Protein AF-A0A1G3A6N7-F1 (afdb_monomer_lite)

pLDDT: mean 84.18, std 9.62, range [48.09, 94.0]

Radius of gyration: 10.63 Å; chains: 1; bounding box: 23×19×27 Å

Sequence (61 aa):
MRKQAVFALSQAPAERGVDALIKTARSPADRGAQKEAIFWLGQTGDPRAVDTLAEMAKISK

Secondary structure (DSSP, 8-state):
-HHHHHHHHHTS-HHHHHHHHHHHHT-TT-HHHHHHHHHHHHHH--HHHHHHHHHHHHHT-

Foldseek 3Di:
DLLVVLVVLLVPDLVRSLVVLLVQLPDPPDPVSNVSSLVSLVVSPDPVSVVSNVVVVVVVD

Structure (mmCIF, N/CA/C/O backbone):
data_AF-A0A1G3A6N7-F1
#
_entry.id   AF-A0A1G3A6N7-F1
#
loop_
_atom_site.group_PDB
_atom_site.id
_atom_site.type_symbol
_atom_site.label_atom_id
_atom_site.label_alt_id
_atom_site.label_comp_id
_atom_site.label_asym_id
_atom_site.label_entity_id
_atom_site.label_seq_id
_atom_site.pdbx_PDB_ins_code
_atom_site.Cartn_x
_atom_site.Cartn_y
_atom_site.Cartn_z
_atom_site.occupancy
_atom_site.B_iso_or_equiv
_atom_site.auth_seq_id
_atom_site.auth_comp_id
_atom_site.auth_asym_id
_atom_site.auth_atom_id
_atom_site.pdbx_PDB_model_num
ATOM 1 N N . MET A 1 1 ? 12.785 8.417 -11.368 1.00 65.56 1 MET A N 1
ATOM 2 C CA . MET A 1 1 ? 11.941 7.500 -12.162 1.00 65.56 1 MET A CA 1
ATOM 3 C C . MET A 1 1 ? 10.958 6.702 -11.311 1.00 65.56 1 MET A C 1
ATOM 5 O O . MET A 1 1 ? 9.783 7.022 -11.368 1.00 65.56 1 MET A O 1
ATOM 9 N N . ARG A 1 2 ? 11.375 5.734 -10.474 1.00 71.50 2 ARG A N 1
ATOM 10 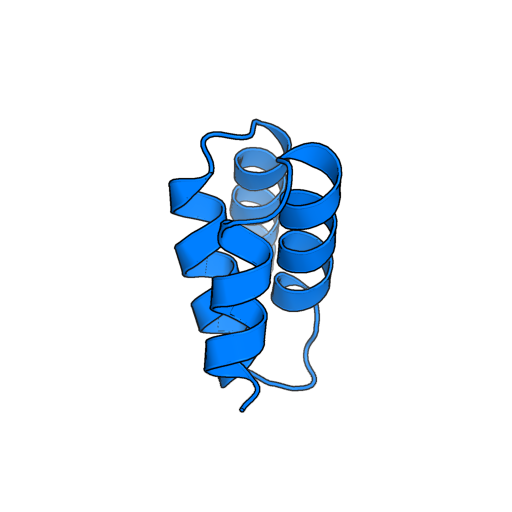C CA . ARG A 1 2 ? 10.411 4.919 -9.692 1.00 71.50 2 ARG A CA 1
ATOM 11 C C . ARG A 1 2 ? 9.517 5.734 -8.750 1.00 71.50 2 ARG A C 1
ATOM 13 O O . ARG A 1 2 ? 8.322 5.499 -8.726 1.00 71.50 2 ARG A O 1
ATOM 20 N N . LYS A 1 3 ? 10.067 6.752 -8.084 1.00 73.31 3 LYS A N 1
ATOM 21 C CA . LYS A 1 3 ? 9.296 7.671 -7.232 1.00 73.31 3 LYS A CA 1
ATOM 22 C C . LYS A 1 3 ? 8.137 8.368 -7.956 1.00 73.31 3 LYS A C 1
ATOM 24 O O . LYS A 1 3 ? 6.979 8.276 -7.574 1.00 73.31 3 LYS A O 1
ATOM 29 N N . GLN A 1 4 ? 8.446 8.958 -9.111 1.00 77.50 4 GLN A N 1
ATOM 30 C CA . GLN A 1 4 ? 7.459 9.604 -9.984 1.00 77.50 4 GLN A CA 1
ATOM 31 C C . GLN A 1 4 ? 6.388 8.625 -10.484 1.00 77.50 4 GLN A C 1
ATOM 33 O O . GLN A 1 4 ? 5.234 9.012 -10.623 1.00 77.50 4 GLN A O 1
ATOM 38 N N . ALA A 1 5 ? 6.747 7.358 -10.718 1.00 77.81 5 ALA A N 1
ATOM 39 C CA . ALA A 1 5 ? 5.777 6.330 -11.084 1.00 77.81 5 ALA A CA 1
ATOM 40 C C . ALA A 1 5 ? 4.815 6.013 -9.926 1.00 77.81 5 ALA A C 1
ATOM 42 O O . ALA A 1 5 ? 3.618 5.891 -10.157 1.00 77.81 5 ALA A O 1
ATOM 43 N N . VAL A 1 6 ? 5.305 5.944 -8.683 1.00 75.44 6 VAL A N 1
ATOM 44 C CA . VAL A 1 6 ? 4.454 5.732 -7.499 1.00 75.44 6 VAL A CA 1
ATOM 45 C C . VAL A 1 6 ? 3.499 6.912 -7.285 1.00 75.44 6 VAL A C 1
ATOM 47 O O . VAL A 1 6 ? 2.316 6.700 -7.037 1.00 75.44 6 VAL A O 1
ATOM 50 N N . PHE A 1 7 ? 3.969 8.146 -7.475 1.00 79.19 7 PHE A N 1
ATOM 51 C CA . PHE A 1 7 ? 3.106 9.330 -7.445 1.00 79.19 7 PHE A CA 1
ATOM 52 C C . PHE A 1 7 ? 2.056 9.342 -8.570 1.00 79.19 7 PHE A C 1
ATOM 54 O O . PHE A 1 7 ? 0.911 9.729 -8.365 1.00 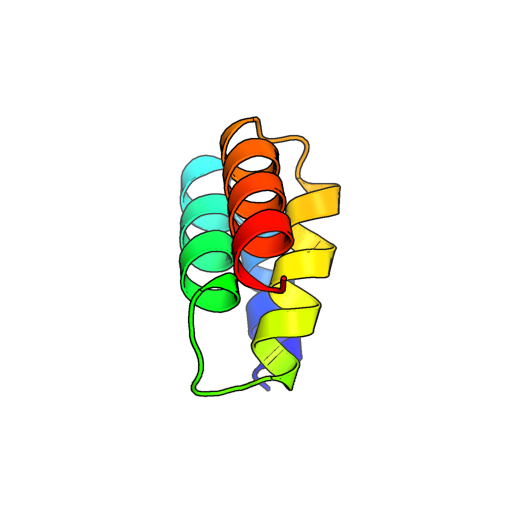79.19 7 PHE A O 1
ATOM 61 N N . ALA A 1 8 ? 2.403 8.891 -9.776 1.00 79.94 8 ALA A N 1
ATOM 62 C CA . ALA A 1 8 ? 1.420 8.772 -10.852 1.00 79.94 8 ALA A CA 1
ATOM 63 C C . ALA A 1 8 ? 0.319 7.748 -10.513 1.00 79.94 8 ALA A C 1
ATOM 65 O O . ALA A 1 8 ? -0.845 7.970 -10.839 1.00 79.94 8 ALA A O 1
ATOM 66 N N . LEU A 1 9 ? 0.664 6.660 -9.813 1.00 75.12 9 LEU A N 1
ATOM 67 C CA . LEU A 1 9 ? -0.308 5.666 -9.345 1.00 75.12 9 LEU A CA 1
ATOM 68 C C . LEU A 1 9 ? -1.265 6.229 -8.290 1.00 75.12 9 LEU A C 1
ATOM 70 O O . LEU A 1 9 ? -2.438 5.867 -8.304 1.00 75.12 9 LEU A O 1
ATOM 74 N N . SER A 1 10 ? -0.813 7.137 -7.421 1.00 70.94 10 SER A N 1
ATOM 75 C CA . SER A 1 10 ? -1.692 7.770 -6.427 1.00 70.94 10 SER A CA 1
ATOM 76 C C . SER A 1 10 ? -2.704 8.743 -7.038 1.00 70.94 10 SER A C 1
ATOM 78 O O . SER A 1 10 ? -3.702 9.053 -6.401 1.00 70.94 10 SER A O 1
ATOM 80 N N . GLN A 1 11 ? -2.460 9.223 -8.260 1.00 80.81 11 GLN A N 1
ATOM 81 C CA . GLN A 1 11 ? -3.381 10.091 -9.004 1.00 80.81 11 GLN A CA 1
ATOM 82 C C . GLN A 1 11 ? -4.302 9.320 -9.964 1.00 80.81 11 GLN A C 1
ATOM 84 O O . GLN A 1 11 ? -5.182 9.911 -10.588 1.00 80.81 11 GLN A O 1
ATOM 89 N N . ALA A 1 12 ? -4.096 8.010 -10.120 1.00 78.50 12 ALA A N 1
ATOM 90 C CA . ALA A 1 12 ? -4.929 7.166 -10.967 1.00 78.50 12 ALA A CA 1
ATOM 91 C C . ALA A 1 12 ? -6.309 6.917 -10.322 1.00 78.50 12 ALA A C 1
ATOM 93 O O . ALA A 1 12 ? -6.455 7.061 -9.107 1.00 78.50 12 ALA A O 1
ATOM 94 N N . PRO A 1 13 ? -7.328 6.496 -11.102 1.00 78.44 13 PRO A N 1
ATOM 95 C CA . PRO A 1 13 ? -8.624 6.108 -10.552 1.00 78.44 13 PRO A CA 1
ATOM 96 C C . PRO A 1 13 ? -8.470 5.124 -9.386 1.00 78.44 13 PRO A C 1
ATOM 98 O O . PRO A 1 13 ? -7.720 4.150 -9.504 1.00 78.44 13 PRO A O 1
ATOM 101 N N . ALA A 1 14 ? -9.186 5.391 -8.290 1.00 68.75 14 ALA A N 1
ATOM 102 C CA . ALA A 1 14 ? -8.945 4.799 -6.973 1.00 68.75 14 ALA A CA 1
ATOM 103 C C . ALA A 1 14 ? -8.817 3.266 -6.990 1.00 68.75 14 ALA A C 1
ATOM 105 O O . ALA A 1 14 ? -7.890 2.733 -6.387 1.00 68.75 14 ALA A O 1
ATOM 106 N N . GLU A 1 15 ? -9.661 2.554 -7.744 1.00 73.88 15 GLU A N 1
ATOM 107 C CA . GLU A 1 15 ? -9.554 1.094 -7.881 1.00 73.88 15 GLU A CA 1
ATOM 108 C C . GLU A 1 15 ? -8.166 0.642 -8.351 1.00 73.88 15 GLU A C 1
ATOM 110 O O . GLU A 1 15 ? -7.499 -0.123 -7.658 1.00 73.88 15 GLU A O 1
ATOM 115 N N . ARG A 1 16 ? -7.703 1.157 -9.497 1.00 79.25 16 ARG A N 1
ATOM 116 C CA . ARG A 1 16 ? -6.448 0.724 -10.133 1.00 79.25 16 ARG A CA 1
ATOM 117 C C . ARG A 1 16 ? -5.207 1.319 -9.469 1.00 79.25 16 ARG A C 1
ATOM 119 O O . ARG A 1 16 ? -4.161 0.670 -9.449 1.00 79.25 16 ARG A O 1
ATOM 126 N N . GLY A 1 17 ? -5.311 2.539 -8.943 1.00 87.50 17 GLY A N 1
ATOM 127 C CA . GLY A 1 17 ? -4.218 3.206 -8.235 1.00 87.50 17 GLY A CA 1
ATOM 128 C C . GLY A 1 17 ? -3.873 2.505 -6.923 1.00 87.50 17 GLY A C 1
ATOM 129 O O . GLY A 1 17 ? -2.710 2.177 -6.683 1.00 87.50 17 GLY A O 1
ATOM 130 N N . VAL A 1 18 ? -4.890 2.195 -6.112 1.00 90.94 18 VAL A N 1
ATOM 131 C CA . VAL A 1 18 ? -4.715 1.535 -4.809 1.00 90.94 18 VAL A CA 1
ATOM 132 C C . VAL A 1 18 ? -4.131 0.132 -4.975 1.00 90.94 18 VAL A C 1
ATOM 134 O O . VAL A 1 18 ? -3.156 -0.190 -4.298 1.00 90.94 18 VAL A O 1
ATOM 137 N N . ASP A 1 19 ? -4.620 -0.671 -5.923 1.00 91.88 19 ASP A N 1
ATOM 138 C CA . ASP A 1 19 ? -4.094 -2.027 -6.153 1.00 91.88 19 ASP A CA 1
ATOM 139 C C . ASP A 1 19 ? -2.606 -2.019 -6.542 1.00 91.88 19 ASP A C 1
ATOM 141 O O . ASP A 1 19 ? -1.802 -2.825 -6.057 1.00 91.88 19 ASP A O 1
ATOM 145 N N . ALA A 1 20 ? -2.205 -1.070 -7.390 1.00 90.62 20 ALA A N 1
ATOM 146 C CA . ALA A 1 20 ? -0.816 -0.921 -7.807 1.00 90.62 20 ALA A CA 1
ATOM 147 C C . ALA A 1 20 ? 0.089 -0.440 -6.658 1.00 90.62 20 ALA A C 1
ATOM 149 O O . ALA A 1 20 ? 1.230 -0.907 -6.525 1.00 90.62 20 ALA A O 1
ATOM 150 N N . LEU A 1 21 ? -0.415 0.450 -5.798 1.00 91.69 21 LEU A N 1
ATOM 151 C CA . LEU A 1 21 ? 0.283 0.884 -4.590 1.00 91.69 21 LEU A CA 1
ATOM 152 C C . LEU A 1 21 ? 0.426 -0.264 -3.577 1.00 91.69 21 LEU A C 1
ATOM 154 O O . LEU A 1 21 ? 1.528 -0.473 -3.072 1.00 91.69 21 LEU A O 1
ATOM 158 N N . ILE A 1 22 ? -0.620 -1.070 -3.351 1.00 94.00 22 ILE A N 1
ATOM 159 C CA . ILE A 1 22 ? -0.574 -2.268 -2.488 1.00 94.00 22 ILE A CA 1
ATOM 160 C C . ILE A 1 22 ? 0.498 -3.242 -2.985 1.00 94.00 22 ILE A C 1
ATOM 162 O O . ILE A 1 22 ? 1.356 -3.680 -2.212 1.00 94.00 22 ILE A O 1
ATOM 166 N N . LYS A 1 23 ? 0.506 -3.5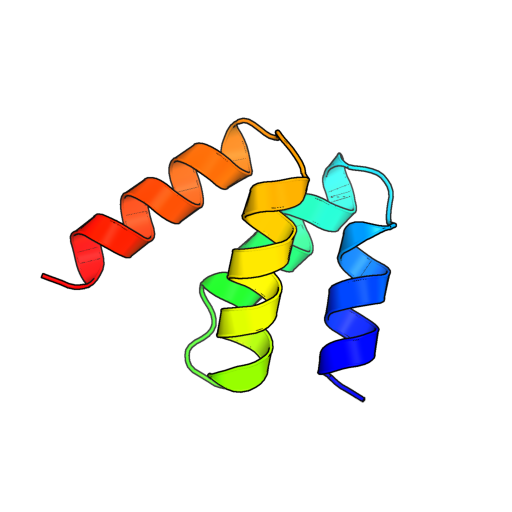46 -4.288 1.00 92.75 23 LYS A N 1
ATOM 167 C CA . LYS A 1 23 ? 1.518 -4.425 -4.892 1.00 92.75 23 LYS A CA 1
ATOM 168 C C . LYS A 1 23 ? 2.935 -3.884 -4.691 1.00 92.75 23 LYS A C 1
ATOM 170 O O . LYS A 1 23 ? 3.854 -4.649 -4.403 1.00 92.75 23 LYS A O 1
ATOM 175 N N . THR A 1 24 ? 3.112 -2.572 -4.829 1.00 92.12 24 THR A N 1
ATOM 176 C CA . THR A 1 24 ? 4.416 -1.919 -4.655 1.00 92.12 24 THR A CA 1
ATOM 177 C C . THR A 1 24 ? 4.861 -1.934 -3.190 1.00 92.12 24 THR A C 1
ATOM 179 O O . THR A 1 24 ? 6.021 -2.234 -2.915 1.00 92.12 24 THR A O 1
ATOM 182 N N . ALA A 1 25 ? 3.948 -1.701 -2.244 1.00 92.00 25 ALA A N 1
ATOM 183 C CA . ALA A 1 25 ? 4.230 -1.728 -0.809 1.00 92.00 25 ALA A CA 1
ATOM 184 C C . ALA A 1 25 ? 4.640 -3.127 -0.306 1.00 92.00 25 ALA A C 1
ATOM 186 O O . ALA A 1 25 ? 5.491 -3.246 0.579 1.00 92.00 25 ALA A O 1
ATOM 187 N N . ARG A 1 26 ? 4.096 -4.198 -0.898 1.00 90.69 26 ARG A N 1
ATOM 188 C CA . ARG A 1 26 ? 4.454 -5.589 -0.558 1.00 90.69 26 ARG A CA 1
ATOM 189 C C . ARG A 1 26 ? 5.736 -6.089 -1.240 1.00 90.69 26 ARG A C 1
ATOM 191 O O . ARG A 1 26 ? 6.203 -7.179 -0.921 1.00 90.69 26 ARG A O 1
ATOM 198 N N . SER A 1 27 ? 6.317 -5.329 -2.170 1.00 86.19 27 SER A N 1
ATOM 199 C CA . SER A 1 27 ? 7.494 -5.766 -2.927 1.00 86.19 27 SER A CA 1
ATOM 200 C C . SER A 1 27 ? 8.800 -5.565 -2.138 1.00 86.19 27 SER A C 1
ATOM 202 O O . SER A 1 27 ? 9.122 -4.431 -1.780 1.00 86.19 27 SER A O 1
ATOM 204 N N . PRO A 1 28 ? 9.618 -6.617 -1.922 1.00 75.19 28 PRO A N 1
ATOM 205 C CA . PRO A 1 28 ? 10.897 -6.503 -1.213 1.00 75.19 28 PRO A CA 1
ATOM 206 C C . PRO A 1 28 ? 12.033 -5.940 -2.085 1.00 75.19 28 PRO A C 1
ATOM 208 O O . PRO A 1 28 ? 13.115 -5.650 -1.578 1.00 75.19 28 PRO A O 1
ATOM 211 N N . ALA A 1 29 ? 11.812 -5.801 -3.396 1.00 74.88 29 ALA A N 1
ATOM 212 C CA . ALA A 1 29 ? 12.863 -5.504 -4.369 1.00 74.88 29 ALA A CA 1
ATOM 213 C C . ALA A 1 29 ? 13.340 -4.038 -4.360 1.00 74.88 29 ALA A C 1
ATOM 215 O O . ALA A 1 29 ? 14.419 -3.743 -4.872 1.00 74.88 29 ALA A O 1
ATOM 216 N N . ASP A 1 30 ? 12.553 -3.108 -3.811 1.00 82.19 30 ASP A N 1
ATOM 217 C CA . ASP A 1 30 ? 12.908 -1.688 -3.769 1.00 82.19 30 ASP A CA 1
ATOM 218 C C . ASP A 1 30 ? 12.344 -1.007 -2.516 1.00 82.19 30 ASP A C 1
ATOM 220 O O . ASP A 1 30 ? 11.184 -0.598 -2.469 1.00 82.19 30 ASP A O 1
ATOM 224 N N . ARG A 1 31 ? 13.203 -0.827 -1.506 1.00 85.25 31 ARG A N 1
ATOM 225 C CA . ARG A 1 31 ? 12.843 -0.148 -0.250 1.00 85.25 31 ARG A CA 1
ATOM 226 C C . ARG A 1 31 ? 12.439 1.318 -0.443 1.00 85.25 31 ARG A C 1
ATOM 228 O O . ARG A 1 31 ? 11.706 1.860 0.383 1.00 85.25 31 ARG A O 1
ATOM 235 N N . GLY A 1 32 ? 12.928 1.978 -1.494 1.00 87.56 32 GLY A N 1
ATOM 236 C CA . GLY A 1 32 ? 12.576 3.360 -1.810 1.00 87.56 32 GLY A CA 1
ATOM 237 C C . GLY A 1 32 ? 11.151 3.460 -2.346 1.00 87.56 32 GLY A C 1
ATOM 238 O O . GLY A 1 32 ? 10.351 4.225 -1.812 1.00 87.56 32 GLY A O 1
ATOM 239 N N . ALA A 1 33 ? 10.827 2.640 -3.347 1.00 87.38 33 ALA A N 1
ATOM 240 C CA . ALA A 1 33 ? 9.477 2.557 -3.904 1.00 87.38 33 ALA A CA 1
ATOM 241 C C . ALA A 1 33 ? 8.462 2.034 -2.874 1.00 87.38 33 ALA A C 1
ATOM 243 O O . ALA A 1 33 ? 7.343 2.536 -2.809 1.00 87.38 33 ALA A O 1
ATOM 244 N N . GLN A 1 34 ? 8.869 1.088 -2.021 1.00 90.31 34 GLN A N 1
ATOM 245 C CA . GLN A 1 34 ? 8.049 0.581 -0.923 1.00 90.31 34 GLN A CA 1
ATOM 246 C C . GLN A 1 34 ? 7.638 1.694 0.051 1.00 90.31 34 GLN A C 1
ATOM 248 O O . GLN A 1 34 ? 6.455 1.837 0.350 1.00 90.31 34 GLN A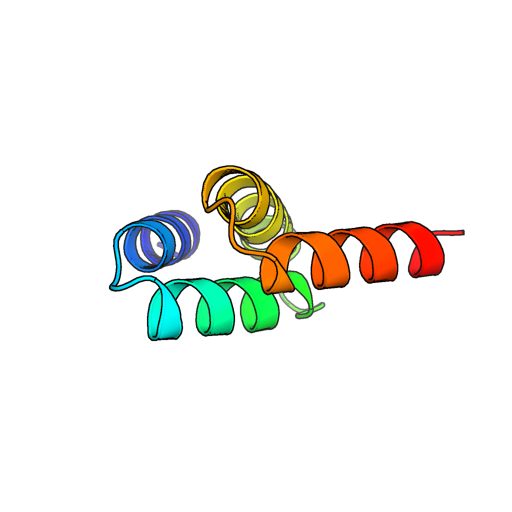 O 1
ATOM 253 N N . LYS A 1 35 ? 8.594 2.506 0.528 1.00 90.56 35 LYS A N 1
ATOM 254 C CA . LYS A 1 35 ? 8.302 3.622 1.447 1.00 90.56 35 LYS A CA 1
ATOM 255 C C . LYS A 1 35 ? 7.329 4.631 0.845 1.00 90.56 35 LYS A C 1
ATOM 257 O O . LYS A 1 35 ? 6.445 5.123 1.538 1.00 90.56 35 LYS A O 1
ATOM 262 N N . GLU A 1 36 ? 7.489 4.935 -0.435 1.00 90.50 36 GLU A N 1
ATOM 263 C CA . GLU A 1 36 ? 6.627 5.892 -1.125 1.00 90.50 36 GLU A CA 1
ATOM 264 C C . GLU A 1 36 ? 5.227 5.328 -1.376 1.00 90.50 36 GLU A C 1
ATOM 266 O O . GLU A 1 36 ? 4.243 6.039 -1.201 1.00 90.50 36 GLU A O 1
ATOM 271 N N . ALA A 1 37 ? 5.117 4.036 -1.692 1.00 92.44 37 ALA A N 1
ATOM 272 C CA . ALA A 1 37 ? 3.827 3.374 -1.828 1.00 92.44 37 ALA A CA 1
ATOM 273 C C . ALA A 1 37 ? 3.060 3.350 -0.498 1.00 92.44 37 ALA A C 1
ATOM 275 O O . ALA A 1 37 ? 1.874 3.657 -0.479 1.00 92.44 37 ALA A O 1
ATOM 276 N N . ILE A 1 38 ? 3.743 3.072 0.619 1.00 92.69 38 ILE A N 1
ATOM 277 C CA . ILE A 1 38 ? 3.170 3.150 1.973 1.00 92.69 38 ILE A CA 1
ATOM 278 C C . ILE A 1 38 ? 2.651 4.563 2.274 1.00 92.69 38 ILE A C 1
ATOM 280 O O . ILE A 1 38 ? 1.534 4.712 2.767 1.00 92.69 38 ILE A O 1
ATOM 284 N N . PHE A 1 39 ? 3.437 5.598 1.953 1.00 92.06 39 PHE A N 1
ATOM 285 C CA . PHE A 1 39 ? 3.033 6.992 2.150 1.00 92.06 39 PHE A CA 1
ATOM 286 C C . PHE A 1 39 ? 1.751 7.322 1.377 1.00 92.06 39 PHE A C 1
ATOM 288 O O . PHE A 1 39 ? 0.790 7.819 1.966 1.00 92.06 39 PHE A O 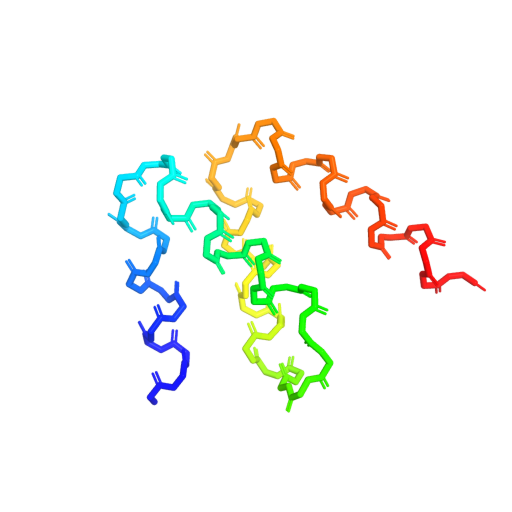1
ATOM 295 N N . TRP A 1 40 ? 1.710 7.000 0.081 1.00 92.12 40 TRP A N 1
ATOM 296 C CA . TRP A 1 40 ? 0.554 7.301 -0.762 1.00 92.12 40 TRP A CA 1
ATOM 297 C C . TRP A 1 40 ? -0.669 6.445 -0.433 1.00 92.12 40 TRP A C 1
ATOM 299 O O . TRP A 1 40 ? -1.774 6.973 -0.478 1.00 92.12 40 TRP A O 1
ATOM 309 N N . LEU A 1 41 ? -0.505 5.188 -0.005 1.00 92.62 41 LEU A N 1
ATOM 310 C CA . LEU A 1 41 ? -1.612 4.377 0.522 1.00 92.62 41 LEU A CA 1
ATOM 311 C C . LEU A 1 41 ? -2.320 5.081 1.684 1.00 92.62 41 LEU A C 1
ATOM 313 O O . LEU 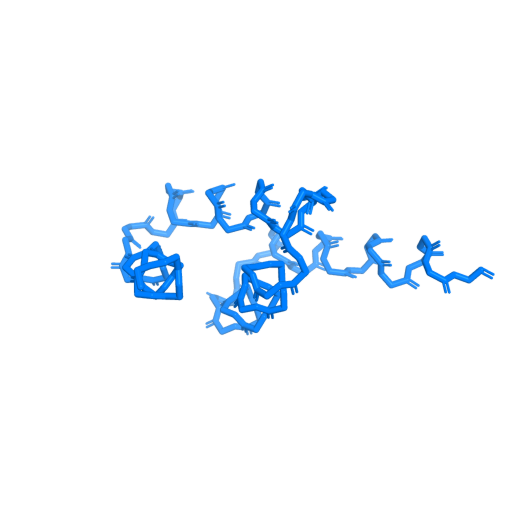A 1 41 ? -3.547 5.140 1.693 1.00 92.62 41 LEU A O 1
ATOM 317 N N . GLY A 1 42 ? -1.567 5.699 2.600 1.00 90.25 42 GLY A N 1
ATOM 318 C CA . GLY A 1 42 ? -2.135 6.477 3.705 1.00 90.25 42 GLY A CA 1
ATOM 319 C C . GLY A 1 42 ? -2.925 7.720 3.272 1.00 90.25 42 GLY A C 1
ATOM 320 O O . GLY A 1 42 ? -3.775 8.181 4.026 1.00 90.25 42 GLY A O 1
ATOM 321 N N . GLN A 1 43 ? -2.686 8.245 2.064 1.00 89.81 43 GLN A N 1
ATOM 322 C CA . GLN A 1 43 ? -3.408 9.404 1.518 1.00 89.81 43 GLN A CA 1
ATOM 323 C C . GLN A 1 43 ? -4.691 9.020 0.765 1.00 89.81 43 GLN A C 1
ATOM 325 O O . GLN A 1 43 ? -5.532 9.879 0.524 1.00 89.81 43 GLN A O 1
ATOM 330 N N . THR A 1 44 ? -4.850 7.751 0.373 1.00 86.75 44 THR A N 1
ATOM 331 C CA . THR A 1 44 ? -5.989 7.320 -0.463 1.00 86.75 44 THR A CA 1
ATOM 332 C C . THR A 1 44 ? -7.319 7.278 0.289 1.00 86.75 44 THR A C 1
ATOM 334 O O . THR A 1 44 ? -8.365 7.414 -0.336 1.00 86.75 44 THR A O 1
ATOM 337 N N . GLY A 1 45 ? -7.297 7.057 1.610 1.00 83.44 45 GLY A N 1
ATOM 338 C CA . GLY A 1 45 ? -8.507 6.828 2.412 1.00 83.44 45 GLY A CA 1
ATOM 339 C C . GLY A 1 45 ? -9.254 5.527 2.077 1.00 83.44 45 GLY A C 1
ATOM 340 O O . GLY A 1 45 ? -10.348 5.307 2.590 1.00 83.44 45 GLY A O 1
ATOM 341 N N . ASP A 1 46 ? -8.686 4.667 1.225 1.00 89.38 46 ASP A N 1
ATOM 342 C CA . ASP A 1 46 ? -9.304 3.412 0.804 1.00 89.38 46 ASP A CA 1
ATOM 343 C C . ASP A 1 46 ? -9.218 2.362 1.931 1.00 89.38 46 ASP A C 1
ATOM 345 O O . ASP A 1 46 ? -8.127 2.141 2.472 1.00 89.38 46 ASP A O 1
ATOM 349 N N . PRO A 1 47 ? -10.316 1.667 2.282 1.00 91.19 47 PRO A N 1
ATOM 350 C CA . PRO A 1 47 ? -10.291 0.621 3.307 1.00 91.19 47 PRO A CA 1
ATOM 351 C C . PRO A 1 47 ? -9.232 -0.465 3.055 1.00 91.19 47 PRO A C 1
ATOM 353 O O . PRO A 1 47 ? -8.564 -0.909 3.988 1.00 91.19 47 PRO A O 1
ATOM 356 N N . ARG A 1 48 ? -8.983 -0.826 1.788 1.00 92.88 48 ARG A N 1
ATOM 357 C CA . ARG A 1 48 ? -7.973 -1.829 1.403 1.00 92.88 48 ARG A CA 1
ATOM 358 C C . ARG A 1 48 ? -6.552 -1.369 1.728 1.00 92.88 48 ARG A C 1
ATOM 360 O O . ARG A 1 48 ? -5.677 -2.193 2.018 1.00 92.88 48 ARG A O 1
ATOM 367 N N . ALA A 1 49 ? -6.309 -0.058 1.673 1.00 92.38 49 ALA A N 1
ATOM 368 C CA . ALA A 1 49 ? -5.038 0.531 2.069 1.00 92.38 49 ALA A CA 1
ATOM 369 C C . ALA A 1 49 ? -4.837 0.416 3.586 1.00 92.38 49 ALA A C 1
ATOM 371 O O . ALA A 1 49 ? -3.746 0.050 4.024 1.00 92.38 49 ALA A O 1
ATOM 372 N N . VAL A 1 50 ? -5.890 0.650 4.377 1.00 91.94 50 VAL A N 1
ATOM 373 C CA . VAL A 1 50 ? -5.858 0.509 5.843 1.00 91.94 50 VAL A CA 1
ATOM 374 C C . VAL A 1 50 ? -5.536 -0.930 6.245 1.00 91.94 50 VAL A C 1
ATOM 376 O O . VAL A 1 50 ? -4.596 -1.147 7.014 1.00 91.94 50 VAL A O 1
ATOM 379 N N . ASP A 1 51 ? -6.240 -1.907 5.670 1.00 93.25 51 ASP A N 1
ATOM 380 C CA . ASP A 1 51 ? -6.013 -3.328 5.953 1.00 93.25 51 ASP A CA 1
ATOM 381 C C . ASP A 1 51 ? -4.582 -3.750 5.593 1.00 93.25 51 ASP A C 1
ATOM 383 O O . ASP A 1 51 ? -3.881 -4.373 6.394 1.00 93.25 51 ASP A O 1
ATOM 387 N N . THR A 1 52 ? -4.099 -3.329 4.419 1.00 93.12 52 THR A N 1
ATOM 388 C CA . THR A 1 52 ? -2.733 -3.626 3.969 1.00 93.12 52 THR A CA 1
ATOM 389 C C . THR A 1 52 ? -1.678 -3.043 4.911 1.00 93.12 52 THR A C 1
ATOM 391 O O . THR A 1 52 ? -0.733 -3.742 5.283 1.00 93.12 52 THR A O 1
ATOM 394 N N . LEU A 1 53 ? -1.818 -1.780 5.323 1.00 92.25 53 LEU A N 1
ATOM 395 C CA . LEU A 1 53 ? -0.871 -1.141 6.240 1.00 92.25 53 LEU A CA 1
ATOM 396 C C . LEU A 1 53 ? -0.888 -1.806 7.627 1.00 92.25 53 LEU A C 1
ATOM 398 O O . LEU A 1 53 ? 0.175 -2.009 8.221 1.00 92.25 53 LEU A O 1
ATOM 402 N N . ALA A 1 54 ? -2.067 -2.198 8.119 1.00 92.19 54 ALA A N 1
ATOM 403 C CA . ALA A 1 54 ? -2.215 -2.901 9.389 1.00 92.19 54 ALA A CA 1
ATOM 404 C C . ALA A 1 54 ? -1.560 -4.294 9.369 1.00 92.19 54 ALA A C 1
ATOM 406 O O . ALA A 1 54 ? -0.907 -4.677 10.342 1.00 92.19 54 ALA A O 1
ATOM 407 N N . GLU A 1 55 ? -1.692 -5.048 8.274 1.00 90.94 55 GLU A N 1
ATOM 408 C CA . GLU A 1 55 ? -0.976 -6.316 8.085 1.00 90.94 55 GLU A CA 1
ATOM 409 C C . GLU A 1 55 ? 0.542 -6.114 8.093 1.00 90.94 55 GLU A C 1
ATOM 411 O O . GLU A 1 55 ? 1.260 -6.806 8.816 1.00 90.94 55 GLU A O 1
ATOM 416 N N . MET A 1 56 ? 1.040 -5.134 7.334 1.00 88.06 56 MET A N 1
ATOM 417 C CA . MET A 1 56 ? 2.477 -4.863 7.230 1.00 88.06 56 MET A CA 1
ATOM 418 C C . MET A 1 56 ? 3.096 -4.457 8.574 1.00 88.06 56 MET A C 1
ATOM 420 O O . MET A 1 56 ? 4.205 -4.888 8.892 1.00 88.06 56 MET A O 1
ATOM 424 N N . ALA A 1 57 ? 2.375 -3.687 9.393 1.00 86.25 57 ALA A N 1
ATOM 425 C CA . ALA A 1 57 ? 2.825 -3.313 10.733 1.00 86.25 57 ALA A CA 1
ATOM 426 C C . ALA A 1 57 ? 2.946 -4.521 11.682 1.00 86.25 57 ALA A C 1
ATOM 428 O O . ALA A 1 57 ? 3.819 -4.531 12.549 1.00 86.25 57 ALA A O 1
ATOM 429 N N . LYS A 1 58 ? 2.110 -5.555 11.508 1.00 83.69 58 LYS A N 1
ATOM 430 C CA . LYS A 1 58 ? 2.165 -6.794 12.305 1.00 83.69 58 LYS A CA 1
ATOM 431 C C . LYS A 1 58 ? 3.322 -7.708 11.902 1.00 83.69 58 LYS A C 1
ATOM 433 O O . LYS A 1 58 ? 3.864 -8.389 12.762 1.00 83.69 58 LYS A O 1
ATOM 438 N N . ILE A 1 59 ? 3.691 -7.721 10.618 1.00 68.06 59 ILE A N 1
ATOM 439 C CA . ILE A 1 59 ? 4.786 -8.550 10.079 1.00 68.06 59 ILE A CA 1
ATOM 440 C C . ILE A 1 59 ? 6.161 -8.044 10.541 1.00 68.06 59 ILE A C 1
ATOM 442 O O . ILE A 1 59 ? 7.110 -8.815 10.611 1.00 68.06 59 ILE A O 1
ATOM 446 N N . SER A 1 60 ? 6.286 -6.755 10.863 1.00 59.06 60 SER A N 1
ATOM 447 C CA . SER A 1 60 ? 7.564 -6.144 11.249 1.00 59.06 60 SER A CA 1
ATOM 448 C C . SER A 1 60 ? 7.934 -6.322 12.736 1.00 59.06 60 SER A C 1
ATOM 450 O O . SER A 1 60 ? 8.796 -5.587 13.224 1.00 59.06 60 SER A O 1
ATOM 452 N N . LYS A 1 61 ? 7.281 -7.255 13.444 1.00 48.09 61 LYS A N 1
ATOM 453 C CA . LYS A 1 61 ? 7.526 -7.616 14.849 1.00 48.09 61 LYS A CA 1
ATOM 454 C C . LYS A 1 61 ? 8.272 -8.943 14.934 1.00 48.09 61 LYS A C 1
ATOM 456 O O . LYS A 1 61 ? 9.172 -9.032 15.795 1.00 48.09 61 LYS A O 1
#